Protein AF-A0A3D0WN84-F1 (afdb_monomer)

pLDDT: mean 82.74, std 12.42, range [43.16, 92.25]

Nearest PDB structures (foldseek):
  4xcm-assembly1_B  TM=9.146E-01  e=7.656E-04  Thermus thermophilus HB8
  4a1i-assembly1_A  TM=9.138E-01  e=2.065E-03  Bacillus subtilis
  4uz3-assembly3_C  TM=9.096E-01  e=1.924E-03  Thermus thermophilus HB8
  2mtz-assembly1_A  TM=8.172E-01  e=2.065E-03  Bacillus subtilis subsp. subtilis str. 168
  5yz6-assembly1_A  TM=8.481E-01  e=3.641E-03  Volvox carteri f. nagariensis

Solvent-accessible surface area (backbone atoms only — not comparable to full-atom values): 3640 Å² total; per-residue (Å²): 139,87,87,80,80,84,81,70,76,56,46,76,46,65,36,47,82,90,61,45,63,64,60,51,17,62,74,61,76,48,49,55,65,57,48,40,69,63,29,72,84,60,63,97,68,85,54,63,70,41,75,43,49,40,74,116

Sequence (56 aa):
AETKIIENDSITHPVKPGETLYSISRKYNCSVAQLRDWNPQLGTVLKPGEKLVIRP

Structure (mmCIF, N/CA/C/O backbone):
data_AF-A0A3D0WN84-F1
#
_entry.id   AF-A0A3D0WN84-F1
#
loop_
_atom_site.group_PDB
_atom_site.id
_atom_site.type_symbol
_atom_site.label_atom_id
_atom_site.label_alt_id
_atom_site.label_comp_id
_atom_site.label_asym_id
_atom_site.label_entity_id
_atom_site.label_seq_id
_atom_site.pdbx_PDB_ins_code
_atom_site.Cartn_x
_atom_site.Cartn_y
_atom_site.Cartn_z
_atom_site.occupancy
_atom_site.B_iso_or_equiv
_atom_site.auth_seq_id
_atom_site.auth_comp_id
_atom_site.auth_asym_id
_atom_site.auth_atom_id
_atom_site.pdbx_PDB_model_num
ATOM 1 N N . ALA A 1 1 ? 33.752 -13.778 -6.309 1.00 43.16 1 ALA A N 1
ATOM 2 C CA . ALA A 1 1 ? 32.805 -13.143 -7.243 1.00 43.16 1 ALA A CA 1
ATOM 3 C C . ALA A 1 1 ? 31.416 -13.257 -6.636 1.00 43.16 1 ALA A C 1
ATOM 5 O O . ALA A 1 1 ? 30.743 -14.261 -6.826 1.00 43.16 1 ALA A O 1
ATOM 6 N N . GLU A 1 2 ? 31.028 -12.277 -5.827 1.00 46.00 2 GLU A N 1
ATOM 7 C CA . GLU A 1 2 ? 29.680 -12.197 -5.268 1.00 46.00 2 GLU A CA 1
ATOM 8 C C . GLU A 1 2 ? 28.828 -11.366 -6.225 1.00 46.00 2 GLU A C 1
ATOM 10 O O . GLU A 1 2 ? 29.017 -10.165 -6.379 1.00 46.00 2 GLU A O 1
ATOM 15 N N . THR A 1 3 ? 27.948 -12.045 -6.959 1.00 60.47 3 THR A N 1
ATOM 16 C CA . THR A 1 3 ? 26.943 -11.423 -7.825 1.00 60.47 3 THR A CA 1
ATOM 17 C C . THR A 1 3 ? 25.614 -11.371 -7.084 1.00 60.47 3 THR A C 1
ATOM 19 O O . THR A 1 3 ? 25.028 -12.417 -6.809 1.00 60.47 3 THR A O 1
ATOM 22 N N . LYS A 1 4 ? 25.159 -10.154 -6.783 1.00 62.22 4 LYS A N 1
ATOM 23 C CA . LYS A 1 4 ? 23.784 -9.663 -6.531 1.00 62.22 4 LYS A CA 1
ATOM 24 C C . LYS A 1 4 ? 23.991 -8.338 -5.795 1.00 62.22 4 LYS A C 1
ATOM 26 O O . LYS A 1 4 ? 24.761 -8.308 -4.850 1.00 62.22 4 LYS A O 1
ATOM 31 N N . ILE A 1 5 ? 23.422 -7.216 -6.218 1.00 55.06 5 ILE A N 1
ATOM 32 C CA . ILE A 1 5 ? 21.986 -6.950 -6.146 1.00 55.06 5 ILE A CA 1
ATOM 33 C C . ILE A 1 5 ? 21.590 -6.084 -7.349 1.00 55.06 5 ILE A C 1
ATOM 35 O O . ILE A 1 5 ? 22.134 -5.006 -7.548 1.00 55.06 5 ILE A O 1
ATOM 39 N N . ILE A 1 6 ? 20.640 -6.560 -8.156 1.00 57.47 6 ILE A N 1
ATOM 40 C CA . ILE A 1 6 ? 19.872 -5.674 -9.034 1.00 57.47 6 ILE A CA 1
ATOM 41 C C . ILE A 1 6 ? 18.880 -4.987 -8.100 1.00 57.47 6 ILE A C 1
ATOM 43 O O . ILE A 1 6 ? 17.913 -5.618 -7.660 1.00 57.47 6 ILE A O 1
ATOM 47 N N . GLU A 1 7 ? 19.177 -3.749 -7.719 1.00 56.97 7 GLU A N 1
ATOM 48 C CA . GLU A 1 7 ? 18.280 -2.885 -6.955 1.00 56.97 7 GLU A CA 1
ATOM 49 C C . GLU A 1 7 ? 17.074 -2.558 -7.840 1.00 56.97 7 GLU A C 1
ATOM 51 O O . GLU A 1 7 ? 17.013 -1.546 -8.526 1.00 56.97 7 GLU A O 1
ATOM 56 N N . ASN A 1 8 ? 16.112 -3.481 -7.886 1.00 60.59 8 ASN A N 1
ATOM 57 C CA . ASN A 1 8 ? 14.758 -3.108 -8.256 1.00 60.59 8 ASN A CA 1
ATOM 58 C C . ASN A 1 8 ? 14.310 -2.149 -7.158 1.00 60.59 8 ASN A C 1
ATOM 60 O O . ASN A 1 8 ? 14.226 -2.583 -6.008 1.00 60.59 8 ASN A O 1
ATOM 64 N N . ASP A 1 9 ? 14.094 -0.883 -7.505 1.00 76.25 9 ASP A N 1
ATOM 65 C CA . ASP A 1 9 ? 13.752 0.222 -6.604 1.00 76.25 9 ASP A CA 1
ATOM 66 C C . ASP A 1 9 ? 12.370 -0.015 -5.973 1.00 76.25 9 ASP A C 1
ATOM 68 O O . ASP A 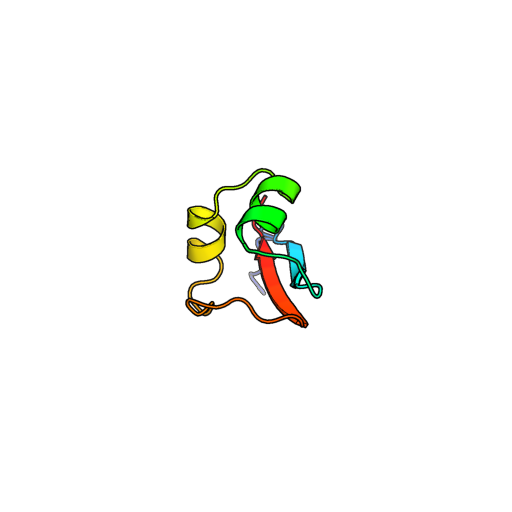1 9 ? 11.369 0.588 -6.328 1.00 76.25 9 ASP A O 1
ATOM 72 N N . SER A 1 10 ? 12.260 -1.029 -5.117 1.00 83.56 10 SER A N 1
ATOM 73 C CA . SER A 1 10 ? 11.003 -1.446 -4.523 1.00 83.56 10 SER A CA 1
ATOM 74 C C . SER A 1 10 ? 10.841 -0.769 -3.173 1.00 83.56 10 SER A C 1
ATOM 76 O O . SER A 1 10 ? 11.604 -1.017 -2.238 1.00 83.56 10 SER A O 1
ATOM 78 N N . ILE A 1 11 ? 9.809 0.052 -3.055 1.00 89.06 11 ILE A N 1
ATOM 79 C CA . ILE A 1 11 ? 9.463 0.770 -1.838 1.00 89.06 11 ILE A CA 1
ATOM 80 C C . ILE A 1 11 ? 8.623 -0.153 -0.961 1.00 89.06 11 ILE A C 1
ATOM 82 O O . ILE A 1 11 ? 7.599 -0.680 -1.390 1.00 89.06 11 ILE A O 1
ATOM 86 N N . THR A 1 12 ? 9.023 -0.325 0.297 1.00 89.81 12 THR A N 1
ATOM 87 C CA . THR A 1 12 ? 8.179 -1.006 1.286 1.00 89.81 12 THR A CA 1
ATOM 88 C C . THR A 1 12 ? 7.290 0.019 1.987 1.00 89.81 12 THR A C 1
ATOM 90 O O . THR A 1 12 ? 7.774 0.821 2.785 1.00 89.81 12 THR A O 1
ATOM 93 N N . HIS A 1 13 ? 5.988 -0.004 1.709 1.00 90.94 13 HIS A N 1
ATOM 94 C CA . HIS A 1 13 ? 4.992 0.859 2.346 1.00 90.94 13 HIS A CA 1
ATOM 95 C C . HIS A 1 13 ? 4.258 0.101 3.466 1.00 90.94 13 HIS A C 1
ATOM 97 O O . HIS A 1 13 ? 3.541 -0.862 3.180 1.00 90.94 13 HIS A O 1
ATOM 103 N N . PRO A 1 14 ? 4.405 0.503 4.742 1.00 90.75 14 PRO A N 1
ATOM 104 C CA . PRO A 1 14 ? 3.599 -0.042 5.826 1.00 90.75 14 PRO A CA 1
ATOM 105 C C . PRO A 1 14 ? 2.177 0.524 5.751 1.00 90.75 14 PRO A C 1
ATOM 107 O O . PRO A 1 14 ? 1.976 1.739 5.815 1.00 90.75 14 PRO A O 1
ATOM 110 N N . VAL A 1 15 ? 1.187 -0.359 5.647 1.00 90.38 15 VAL A N 1
ATOM 111 C CA . VAL A 1 15 ? -0.232 -0.001 5.583 1.00 90.38 15 VAL A CA 1
ATOM 112 C C . VAL A 1 15 ? -0.642 0.683 6.874 1.00 90.38 15 VAL A C 1
ATOM 114 O O . VAL A 1 15 ? -0.541 0.111 7.962 1.00 90.38 15 VAL A O 1
ATOM 117 N N . LYS A 1 16 ? -1.151 1.903 6.764 1.00 89.38 16 LYS A N 1
ATOM 118 C CA . LYS A 1 16 ? -1.703 2.641 7.896 1.00 89.38 16 LYS A CA 1
ATOM 119 C C . LYS A 1 16 ? -3.182 2.293 8.103 1.00 89.38 16 LYS A C 1
ATOM 121 O O . LYS A 1 16 ? -3.871 1.928 7.149 1.00 89.38 16 LYS A O 1
ATOM 126 N N . PRO A 1 17 ? -3.705 2.423 9.335 1.00 89.25 17 PRO A N 1
ATOM 127 C CA . PRO A 1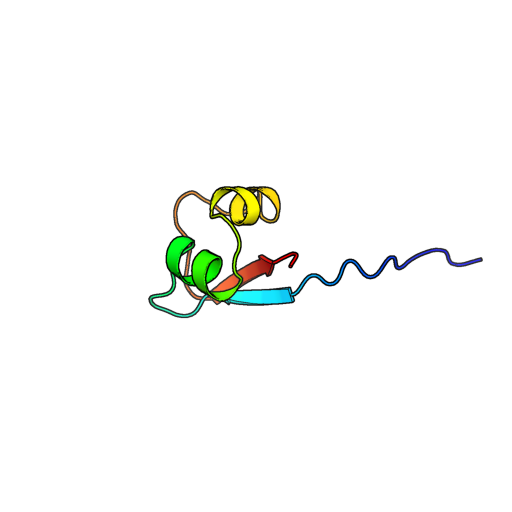 17 ? -5.138 2.297 9.584 1.00 89.25 17 PRO A CA 1
ATOM 128 C C . PRO A 1 17 ? -5.945 3.219 8.660 1.00 89.25 17 PRO A C 1
ATOM 130 O O . PRO A 1 17 ? -5.661 4.412 8.574 1.00 89.25 17 PRO A O 1
ATOM 133 N N . GLY A 1 18 ? -6.931 2.656 7.959 1.00 86.75 18 GLY A N 1
ATOM 134 C CA . GLY A 1 18 ? -7.768 3.385 6.998 1.00 86.75 18 GLY A CA 1
ATOM 135 C C . GLY A 1 18 ? -7.216 3.460 5.569 1.00 86.75 18 GLY A C 1
ATOM 136 O O . GLY A 1 18 ? -7.926 3.918 4.675 1.00 86.75 18 GLY A O 1
ATOM 137 N N . GLU A 1 19 ? -5.994 2.984 5.308 1.00 89.00 19 GLU A N 1
ATOM 138 C CA . GLU A 1 19 ? -5.518 2.803 3.937 1.00 89.00 19 GLU A CA 1
ATOM 139 C C . GLU A 1 19 ? -6.100 1.527 3.320 1.00 89.00 19 GLU A C 1
ATOM 141 O O . GLU A 1 19 ? -6.233 0.486 3.961 1.00 89.00 19 GLU A O 1
ATOM 146 N N . THR A 1 20 ? -6.431 1.613 2.036 1.00 89.06 20 THR A N 1
ATOM 147 C CA . THR A 1 20 ? -6.860 0.471 1.227 1.00 89.06 20 THR A CA 1
ATOM 148 C C . THR A 1 20 ? -5.902 0.294 0.059 1.00 89.06 20 THR A C 1
ATOM 150 O O . THR A 1 20 ? -5.175 1.225 -0.296 1.00 89.06 20 THR A O 1
ATOM 153 N N . LEU A 1 21 ? -5.946 -0.868 -0.599 1.00 87.88 21 LEU A N 1
ATOM 154 C CA . LEU A 1 21 ? -5.206 -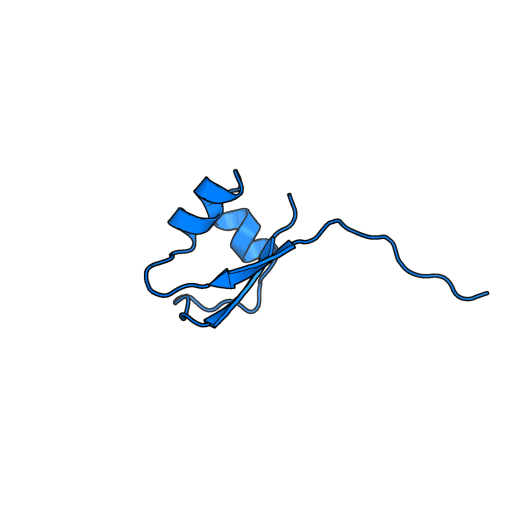1.078 -1.846 1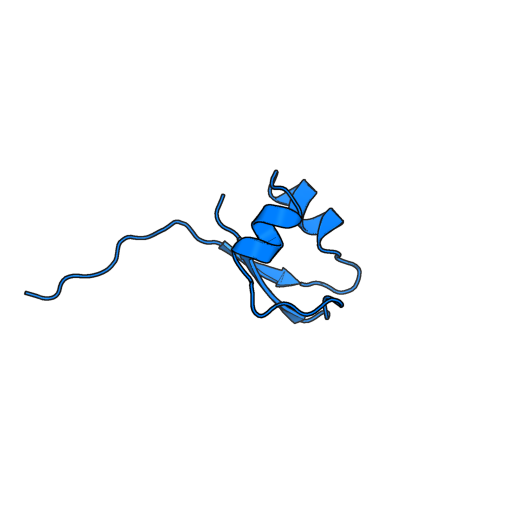.00 87.88 21 LEU A CA 1
ATOM 155 C C . LEU A 1 21 ? -5.490 0.026 -2.868 1.00 87.88 21 LEU A C 1
ATOM 157 O O . LEU A 1 21 ? -4.574 0.467 -3.545 1.00 87.88 21 LEU A O 1
ATOM 161 N N . TYR A 1 22 ? -6.731 0.513 -2.937 1.00 89.81 22 TYR A N 1
ATOM 162 C CA . TYR A 1 22 ? -7.108 1.608 -3.825 1.00 89.81 22 TYR A CA 1
ATOM 163 C C . TYR A 1 22 ? -6.435 2.933 -3.437 1.00 89.81 22 TYR A C 1
ATOM 165 O O . TYR A 1 22 ? -5.852 3.606 -4.285 1.00 89.81 22 TYR A O 1
ATOM 173 N N . SER A 1 23 ? -6.458 3.294 -2.149 1.00 91.81 23 SER A N 1
ATOM 174 C CA . SER A 1 23 ? -5.806 4.511 -1.640 1.00 91.81 23 SER A CA 1
ATOM 175 C C . SER A 1 23 ? -4.301 4.499 -1.930 1.00 91.81 23 SER A C 1
ATOM 177 O O . SER A 1 23 ? -3.733 5.496 -2.375 1.00 91.81 23 SER A O 1
ATOM 179 N N . ILE A 1 24 ? -3.665 3.347 -1.703 1.00 90.19 24 ILE A N 1
ATOM 180 C CA . ILE A 1 24 ? -2.231 3.139 -1.909 1.00 90.19 24 ILE A CA 1
ATOM 181 C C . ILE A 1 24 ? -1.908 3.165 -3.404 1.00 90.19 24 ILE A C 1
ATOM 183 O O . ILE A 1 24 ? -0.970 3.843 -3.809 1.00 90.19 24 ILE A O 1
ATOM 187 N N . SER A 1 25 ? -2.711 2.514 -4.248 1.00 91.00 25 SER A N 1
ATOM 188 C CA . SER A 1 25 ? -2.452 2.488 -5.689 1.00 91.00 25 SER A CA 1
ATOM 189 C C . SER A 1 25 ? -2.501 3.893 -6.293 1.00 91.00 25 SER A C 1
ATOM 191 O O . SER A 1 25 ? -1.641 4.260 -7.086 1.00 91.00 25 S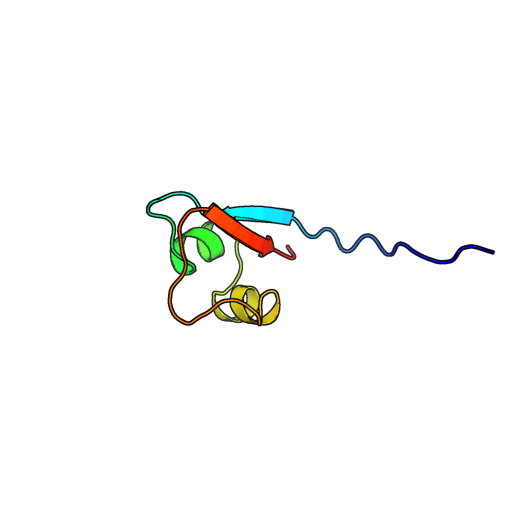ER A O 1
ATOM 193 N N . ARG A 1 26 ? -3.440 4.737 -5.846 1.00 92.25 26 ARG A N 1
ATOM 194 C CA . ARG A 1 26 ? -3.517 6.150 -6.250 1.00 92.25 26 ARG A CA 1
ATOM 195 C C . ARG A 1 26 ? -2.311 6.961 -5.782 1.00 92.25 26 ARG A C 1
ATOM 197 O O . ARG A 1 26 ? -1.827 7.797 -6.535 1.00 92.25 26 ARG A O 1
ATOM 204 N N . LYS A 1 27 ? -1.820 6.709 -4.568 1.00 91.38 27 LYS A N 1
ATOM 205 C CA . LYS A 1 27 ? -0.652 7.397 -4.001 1.00 91.38 27 LYS A CA 1
ATOM 206 C C . LYS A 1 27 ? 0.636 7.102 -4.773 1.00 91.38 27 LYS A C 1
ATOM 208 O O . LYS A 1 27 ? 1.444 8.003 -4.957 1.00 91.38 27 LYS A O 1
ATOM 213 N N . TYR A 1 28 ? 0.805 5.860 -5.219 1.00 90.75 28 TYR A N 1
ATOM 214 C CA . TYR A 1 28 ? 1.987 5.402 -5.954 1.00 90.75 28 TYR A CA 1
ATOM 215 C C . TYR A 1 28 ? 1.771 5.340 -7.472 1.00 90.75 28 TYR A C 1
ATOM 217 O O . TYR A 1 28 ? 2.588 4.771 -8.185 1.00 90.75 28 TYR A O 1
ATOM 225 N N . ASN A 1 29 ? 0.672 5.921 -7.964 1.00 91.06 29 ASN A N 1
ATOM 226 C CA . ASN A 1 29 ? 0.298 5.951 -9.377 1.00 91.06 29 ASN A CA 1
ATOM 227 C C . ASN A 1 29 ? 0.365 4.574 -10.074 1.00 91.06 29 ASN A C 1
ATOM 229 O O . ASN A 1 29 ? 0.777 4.454 -11.226 1.00 91.06 29 ASN A O 1
ATOM 233 N N . CYS A 1 30 ? -0.066 3.530 -9.371 1.00 90.31 30 CYS A N 1
ATOM 234 C CA . CYS A 1 30 ? -0.137 2.162 -9.867 1.00 90.31 30 CYS A CA 1
ATOM 235 C C . CYS A 1 30 ? -1.571 1.621 -9.790 1.00 90.31 30 CYS A C 1
ATOM 237 O O . CYS A 1 30 ? -2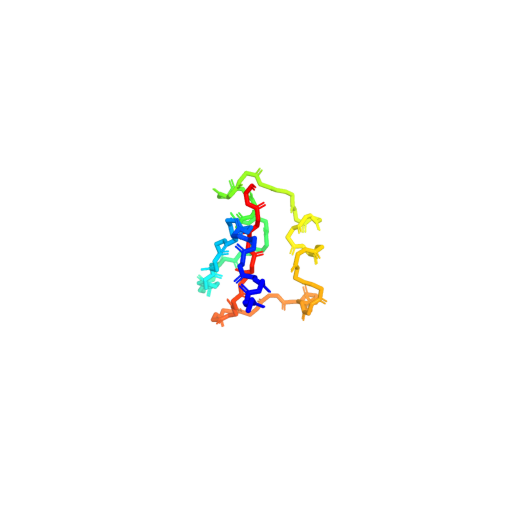.483 2.219 -9.204 1.00 90.31 30 CYS A O 1
ATOM 239 N N . SER A 1 31 ? -1.799 0.476 -10.422 1.00 91.81 31 SER A N 1
ATOM 240 C CA . SER A 1 31 ? -3.083 -0.220 -10.365 1.00 91.81 31 SER A CA 1
ATOM 241 C C . SER A 1 31 ? -3.148 -1.176 -9.172 1.00 91.81 31 SER A C 1
ATOM 243 O O . SER A 1 31 ? -2.147 -1.744 -8.739 1.00 91.81 31 SER A O 1
ATOM 245 N N . VAL A 1 32 ? -4.357 -1.417 -8.658 1.00 89.50 32 VAL A N 1
ATOM 246 C CA . VAL A 1 32 ? -4.586 -2.431 -7.612 1.00 89.50 32 VAL A CA 1
ATOM 247 C C . VAL A 1 32 ? -4.148 -3.825 -8.082 1.00 89.50 32 VAL A C 1
ATOM 249 O O . VAL A 1 32 ? -3.667 -4.620 -7.278 1.00 89.50 32 VAL A O 1
ATOM 252 N N . ALA A 1 33 ? -4.273 -4.107 -9.383 1.00 90.31 33 ALA A N 1
ATOM 253 C CA . ALA A 1 33 ? -3.790 -5.345 -9.985 1.00 90.31 33 ALA A CA 1
ATOM 254 C C . ALA A 1 33 ? -2.262 -5.475 -9.872 1.00 90.31 33 ALA A C 1
ATOM 256 O O . ALA A 1 33 ? -1.791 -6.504 -9.404 1.00 90.31 33 ALA A O 1
ATOM 257 N N . GLN A 1 34 ? -1.503 -4.421 -10.194 1.00 90.75 34 GLN A N 1
ATOM 258 C CA . GLN A 1 34 ? -0.045 -4.398 -10.009 1.00 90.75 34 GLN A CA 1
ATOM 259 C C . GLN A 1 34 ? 0.359 -4.554 -8.540 1.00 90.75 34 GLN A C 1
ATOM 261 O O . GLN A 1 34 ? 1.251 -5.336 -8.233 1.00 90.75 34 GLN A O 1
ATOM 266 N N . LEU A 1 35 ? -0.330 -3.879 -7.613 1.00 89.50 35 LEU A N 1
ATOM 267 C CA . LEU A 1 35 ? -0.068 -4.061 -6.181 1.00 89.50 35 LEU A CA 1
ATOM 268 C C . LEU A 1 35 ? -0.282 -5.510 -5.733 1.00 89.50 35 LEU A C 1
ATOM 270 O O . LEU A 1 35 ? 0.485 -6.009 -4.913 1.00 89.50 35 LEU A O 1
ATOM 274 N N . ARG A 1 36 ? -1.304 -6.191 -6.263 1.00 88.38 36 ARG A N 1
ATOM 275 C CA . ARG A 1 36 ? -1.533 -7.618 -5.999 1.00 88.38 36 ARG A CA 1
ATOM 276 C C . ARG A 1 36 ? -0.481 -8.510 -6.646 1.00 88.38 36 ARG A C 1
ATOM 278 O O . ARG A 1 36 ? -0.056 -9.466 -6.015 1.00 88.38 36 ARG A O 1
ATOM 285 N N . ASP A 1 37 ? -0.048 -8.182 -7.857 1.00 90.69 37 ASP A N 1
ATOM 286 C CA . ASP A 1 37 ? 0.994 -8.923 -8.571 1.00 90.69 37 ASP A CA 1
ATOM 287 C C . ASP A 1 37 ? 2.336 -8.879 -7.825 1.00 90.69 37 ASP A C 1
ATOM 289 O O . ASP A 1 37 ? 3.000 -9.897 -7.648 1.00 90.69 37 ASP A O 1
ATOM 293 N N . TRP A 1 38 ? 2.699 -7.713 -7.284 1.00 90.25 38 TRP A N 1
ATOM 294 C CA . TRP A 1 38 ? 3.915 -7.553 -6.481 1.00 90.25 38 TRP A CA 1
ATOM 295 C C . TRP A 1 38 ? 3.812 -8.159 -5.086 1.00 90.25 38 TRP A C 1
ATOM 297 O O . TRP A 1 38 ? 4.835 -8.442 -4.464 1.00 90.25 38 TRP A O 1
ATOM 307 N 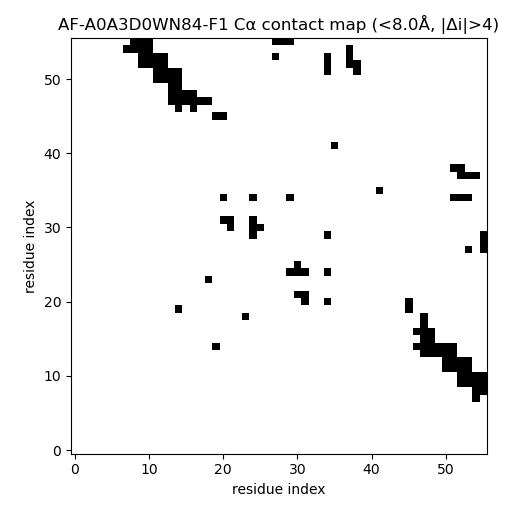N . ASN A 1 39 ? 2.592 -8.343 -4.584 1.00 89.88 39 ASN A N 1
ATOM 308 C CA . ASN A 1 39 ? 2.343 -8.877 -3.256 1.00 89.88 39 ASN A CA 1
ATOM 309 C C . ASN A 1 39 ? 1.348 -10.043 -3.320 1.00 89.88 39 ASN A C 1
ATOM 311 O O . ASN A 1 39 ? 0.236 -9.933 -2.795 1.00 89.88 39 ASN A O 1
ATOM 315 N N . PRO A 1 40 ? 1.736 -11.176 -3.932 1.00 86.81 40 PRO A N 1
ATOM 316 C CA . PRO A 1 40 ? 0.867 -12.344 -4.061 1.00 86.81 40 PRO A CA 1
ATOM 317 C C . PRO A 1 40 ? 0.495 -12.956 -2.702 1.00 86.81 40 PRO A C 1
ATOM 319 O O . PRO A 1 40 ? -0.488 -13.683 -2.599 1.00 86.81 40 PRO A O 1
ATOM 322 N N . GLN A 1 41 ? 1.258 -12.648 -1.647 1.00 84.31 41 GLN A N 1
ATOM 323 C CA . GLN A 1 41 ? 0.948 -13.025 -0.270 1.00 84.31 41 GLN A CA 1
ATOM 324 C C . GLN A 1 41 ? -0.193 -12.209 0.358 1.00 84.31 41 GLN A C 1
ATOM 326 O O . GLN A 1 41 ? -0.677 -12.590 1.425 1.00 84.31 41 GLN A O 1
ATOM 331 N N . LEU A 1 42 ? -0.618 -11.094 -0.256 1.00 82.69 42 LEU A N 1
ATOM 332 C CA . LEU A 1 42 ? -1.744 -10.316 0.254 1.00 82.69 42 LEU A CA 1
ATOM 333 C C . LEU A 1 42 ? -3.031 -11.113 0.098 1.00 82.69 42 LEU A C 1
ATOM 335 O O . LEU A 1 42 ? -3.413 -11.534 -0.995 1.00 82.69 42 LEU A O 1
ATOM 339 N N . GLY A 1 43 ? -3.744 -11.251 1.209 1.00 76.62 43 GLY A N 1
ATOM 340 C CA . GLY A 1 43 ? -5.093 -11.784 1.189 1.00 76.62 43 GLY A CA 1
ATOM 341 C C . GLY A 1 43 ? -6.091 -10.834 0.521 1.00 76.62 43 GLY A C 1
ATOM 342 O O . GLY A 1 43 ? -5.797 -9.710 0.110 1.00 76.62 43 GLY A O 1
ATOM 343 N N . THR A 1 44 ? -7.346 -11.277 0.479 1.00 74.69 44 THR A N 1
ATOM 344 C CA . THR A 1 44 ? -8.478 -10.457 0.023 1.00 74.69 44 THR A CA 1
ATOM 345 C C . THR A 1 44 ? -8.669 -9.197 0.874 1.00 74.69 44 THR A C 1
ATOM 347 O O . THR A 1 44 ? -9.138 -8.181 0.364 1.00 74.69 44 THR A O 1
ATOM 350 N N . VAL A 1 45 ? -8.296 -9.258 2.157 1.00 78.81 45 VAL A N 1
ATOM 351 C CA . VAL A 1 45 ? -8.445 -8.174 3.133 1.00 78.81 45 VAL A CA 1
ATOM 352 C C . VAL A 1 45 ? -7.071 -7.647 3.515 1.00 78.81 45 VAL A C 1
ATOM 354 O O . VAL A 1 45 ? -6.248 -8.400 4.030 1.00 78.81 45 VAL A O 1
ATOM 357 N N . LEU A 1 46 ? -6.859 -6.348 3.304 1.00 82.06 46 LEU A N 1
ATOM 358 C CA . LEU A 1 46 ? -5.636 -5.665 3.703 1.00 82.06 46 LEU A CA 1
ATOM 359 C C . LEU A 1 46 ? -5.700 -5.283 5.183 1.00 82.06 46 LEU A C 1
ATOM 361 O O . LEU A 1 46 ? -6.664 -4.636 5.605 1.00 82.06 46 LEU A O 1
ATOM 365 N N . LYS A 1 47 ? -4.692 -5.665 5.973 1.00 83.25 47 LYS A N 1
ATOM 366 C CA . LYS A 1 47 ? -4.656 -5.346 7.406 1.00 83.25 47 LYS A CA 1
ATOM 367 C C . LYS A 1 47 ? -3.752 -4.140 7.686 1.00 83.25 47 LYS A C 1
ATOM 369 O O . LYS A 1 47 ? -2.661 -4.043 7.124 1.00 83.25 47 LYS A O 1
ATOM 374 N N . PRO A 1 48 ? -4.149 -3.228 8.591 1.00 85.00 48 PRO A N 1
ATOM 375 C CA . PRO A 1 48 ? -3.240 -2.203 9.093 1.00 85.00 48 PRO A CA 1
ATOM 376 C C . PRO A 1 48 ? -1.978 -2.832 9.700 1.00 85.00 48 PRO A C 1
ATOM 378 O O . PRO A 1 48 ? -2.067 -3.802 10.451 1.00 85.00 48 PRO A O 1
ATOM 381 N N . GLY A 1 49 ? -0.809 -2.278 9.380 1.00 83.44 49 GLY A N 1
ATOM 382 C CA . GLY A 1 49 ? 0.506 -2.776 9.796 1.00 83.44 49 GLY A CA 1
ATOM 383 C C . GLY A 1 49 ? 1.160 -3.758 8.819 1.00 83.44 49 GLY A C 1
ATOM 384 O O . GLY A 1 49 ? 2.329 -4.101 8.991 1.00 83.44 49 GLY A O 1
ATOM 385 N N . GLU A 1 50 ? 0.446 -4.189 7.780 1.00 87.00 50 GLU A N 1
ATOM 386 C CA . GLU A 1 50 ? 0.994 -5.051 6.735 1.00 87.00 50 GLU A CA 1
ATOM 387 C C . GLU A 1 50 ? 1.994 -4.284 5.856 1.00 87.00 50 GLU A C 1
ATOM 389 O O . GLU A 1 50 ? 1.871 -3.076 5.659 1.00 87.00 50 GLU A O 1
ATOM 394 N N . LYS A 1 51 ? 3.027 -4.963 5.349 1.00 89.44 51 LYS A N 1
ATOM 395 C CA . LYS A 1 51 ? 4.058 -4.341 4.507 1.00 89.44 51 LYS A CA 1
ATOM 396 C C . LYS A 1 51 ? 3.755 -4.635 3.045 1.00 89.44 51 LYS A C 1
ATOM 398 O O . LYS A 1 51 ? 3.849 -5.787 2.631 1.00 89.44 51 LYS A O 1
ATOM 403 N N . LEU A 1 52 ? 3.428 -3.600 2.274 1.00 89.94 52 LEU A N 1
ATOM 404 C CA . LEU A 1 52 ? 3.319 -3.699 0.823 1.00 89.94 52 LEU A CA 1
ATOM 405 C C . LEU A 1 52 ? 4.648 -3.380 0.157 1.00 89.94 52 LEU A C 1
ATOM 407 O O . LEU A 1 52 ? 5.246 -2.339 0.411 1.00 89.94 52 LEU A O 1
ATOM 411 N N . VAL A 1 53 ? 5.054 -4.243 -0.759 1.00 90.56 53 VAL A N 1
ATOM 412 C CA . VAL A 1 53 ? 6.111 -3.993 -1.731 1.00 90.56 53 VAL A CA 1
ATOM 413 C C . VAL A 1 53 ? 5.502 -3.258 -2.919 1.00 90.56 53 VAL A C 1
ATOM 415 O O . VAL A 1 53 ? 4.566 -3.738 -3.555 1.00 90.56 53 VAL A O 1
ATOM 418 N N . ILE A 1 54 ?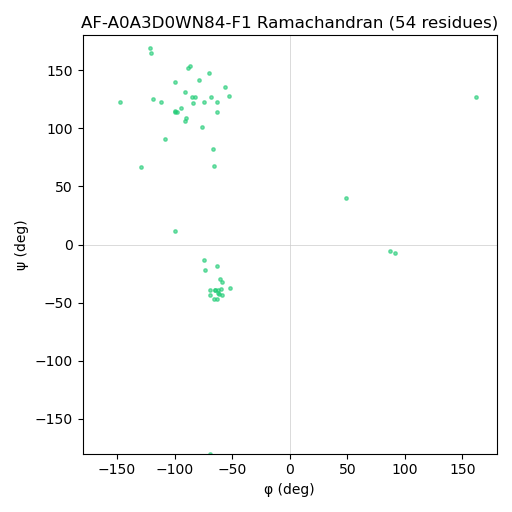 6.026 -2.082 -3.222 1.00 90.06 54 ILE A N 1
ATOM 419 C CA . ILE A 1 54 ? 5.581 -1.239 -4.327 1.00 90.06 54 ILE A CA 1
ATOM 420 C C . ILE A 1 54 ? 6.755 -1.079 -5.276 1.00 90.06 54 ILE A C 1
ATOM 422 O O . ILE A 1 54 ? 7.835 -0.684 -4.849 1.00 90.06 54 ILE A O 1
ATOM 426 N N . ARG A 1 55 ? 6.555 -1.411 -6.549 1.00 87.19 55 ARG A N 1
ATOM 427 C CA . ARG A 1 55 ? 7.564 -1.258 -7.599 1.00 87.19 55 ARG A CA 1
ATOM 428 C C . ARG A 1 55 ? 7.135 -0.105 -8.520 1.00 87.19 55 ARG A C 1
ATOM 430 O O . ARG A 1 55 ? 6.316 -0.358 -9.397 1.00 87.19 55 ARG A O 1
ATOM 437 N N . PRO A 1 56 ? 7.551 1.145 -8.247 1.00 68.06 56 PRO A N 1
ATOM 438 C CA . PRO A 1 56 ? 7.252 2.289 -9.105 1.00 68.06 56 PRO A CA 1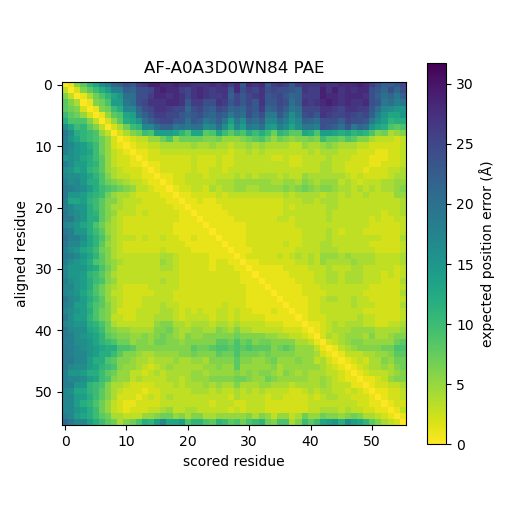
ATOM 439 C C . PRO A 1 56 ? 7.713 2.083 -10.554 1.00 68.06 56 PRO A C 1
ATOM 441 O O . PRO A 1 56 ? 8.657 1.292 -10.784 1.00 68.06 56 PRO A O 1
#

Radius of gyration: 12.65 Å; Cα contacts (8 Å, |Δi|>4): 64; chains: 1; bounding box: 41×20×20 Å

Foldseek 3Di:
DDDDDPCQVKDKDQAAPPDDLVNVCVVLVHDSVQQCVQCVVDDPDDDHRDITTHRD

Mean predicted aligned error: 6.95 Å

Secondary structure (DSSP, 8-state):
----------EEEEPPTT--HHHHHHHTT--HHHHHHH-TT--SSPPTT-EEEE--